Protein AF-A0AAN6UKC9-F1 (afdb_monomer_lite)

Radius of gyration: 18.55 Å; chains: 1; bounding box: 38×41×52 Å

Organism: NCBI:txid1450529

Foldseek 3Di:
DVVVCVVVVPDDDPVQVVQADPPPRDGQDDPPQKDWDWDQPPDVSPDVQRIWIWIAGNVPRDIDIDGDNNDDDDDPVCVPPDDD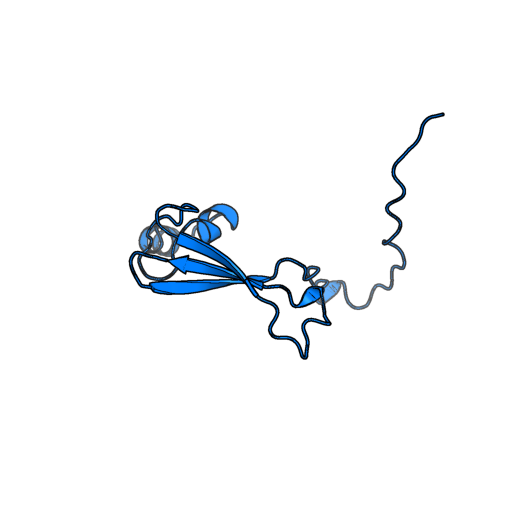DDPDPDDDDDD

Secondary structure (DSSP, 8-state):
-HHHHHHTT----HHHHHHB-TTT--B--BTTTEEEEEE--SGGG--GGG-EEEEEETTT--EEEEESS-PPPPPGGGTTS--------------

Sequence (95 aa):
MRAVSLKTRIRLNPAVKQALCKFCDSPLIEGQSCTSAIENKSKGARKSWADMLVRKCHTCEREKRYPVSAARPKRKTDRGVGDGGGSALKQKQKG

InterPro domains:
  IPR007175 Ribonuclease P subunit, Rpr2/Snm1/Rpp21 [PF04032] (1-61)

pLDDT: mean 82.11, std 17.01, range [35.31, 96.81]

Structure (mmCIF, N/CA/C/O backbone):
data_AF-A0AAN6UKC9-F1
#
_entry.id   AF-A0AAN6UKC9-F1
#
loop_
_atom_site.group_PDB
_atom_site.id
_atom_site.type_symbol
_atom_site.label_atom_id
_atom_site.label_alt_id
_atom_site.label_comp_id
_atom_site.label_asym_id
_atom_site.label_entity_id
_atom_site.label_seq_id
_atom_site.pdbx_PDB_ins_code
_atom_site.Cartn_x
_atom_site.Cartn_y
_atom_site.Cartn_z
_atom_site.occupancy
_atom_site.B_iso_or_equiv
_atom_site.auth_seq_id
_atom_site.auth_comp_id
_atom_site.auth_asym_id
_atom_site.auth_atom_id
_atom_site.pdbx_PDB_model_num
ATOM 1 N N . MET A 1 1 ? -2.543 -10.517 11.101 1.00 79.38 1 MET A N 1
ATOM 2 C CA . MET A 1 1 ? -2.395 -11.364 9.882 1.00 79.38 1 MET A CA 1
ATOM 3 C C . MET A 1 1 ? -0.949 -11.759 9.575 1.00 79.38 1 MET A C 1
ATOM 5 O O . MET A 1 1 ? -0.718 -12.818 8.982 1.00 79.38 1 MET A O 1
ATOM 9 N N . ARG A 1 2 ? 0.043 -10.945 9.963 1.00 85.94 2 ARG A N 1
ATOM 10 C CA . ARG A 1 2 ? 1.456 -11.203 9.650 1.00 85.94 2 ARG A CA 1
ATOM 11 C C . ARG A 1 2 ? 2.007 -12.478 10.297 1.00 85.94 2 ARG A C 1
ATOM 13 O O . ARG A 1 2 ? 2.653 -13.264 9.610 1.00 85.94 2 ARG A O 1
ATOM 20 N N . ALA A 1 3 ? 1.720 -12.696 11.582 1.00 90.81 3 ALA A N 1
ATOM 21 C CA . ALA A 1 3 ? 2.233 -13.840 12.341 1.00 90.81 3 ALA A CA 1
ATOM 22 C C . ALA A 1 3 ? 1.813 -15.188 11.731 1.00 90.81 3 ALA A C 1
ATOM 24 O O . ALA A 1 3 ? 2.661 -16.041 11.482 1.00 90.81 3 ALA A O 1
ATOM 25 N N . VAL A 1 4 ? 0.524 -15.343 11.408 1.00 91.31 4 VAL A N 1
ATOM 26 C CA . VAL A 1 4 ? -0.007 -16.562 10.777 1.00 91.31 4 VAL A CA 1
ATOM 27 C C . VAL A 1 4 ? 0.654 -16.802 9.421 1.00 91.31 4 VAL A C 1
ATOM 29 O O . VAL A 1 4 ? 1.179 -17.883 9.197 1.00 91.31 4 VAL A O 1
ATOM 32 N N . SER A 1 5 ? 0.717 -15.782 8.557 1.00 90.75 5 SER A N 1
ATOM 33 C CA . SER A 1 5 ? 1.306 -15.909 7.212 1.00 90.75 5 SER A CA 1
ATOM 34 C C . SER A 1 5 ? 2.785 -16.309 7.243 1.00 90.75 5 SER A C 1
ATOM 36 O O . SER A 1 5 ? 3.240 -17.074 6.396 1.00 90.75 5 SER A O 1
ATOM 38 N N . LEU A 1 6 ? 3.543 -15.800 8.222 1.00 91.69 6 LEU A N 1
ATOM 39 C CA . LEU A 1 6 ? 4.942 -16.181 8.432 1.00 91.69 6 LEU A CA 1
ATOM 40 C C . LEU A 1 6 ? 5.058 -17.622 8.940 1.00 91.69 6 LEU A C 1
ATOM 42 O O . LEU A 1 6 ? 5.871 -18.381 8.416 1.00 91.69 6 LEU A O 1
ATOM 46 N N . LYS A 1 7 ? 4.222 -18.012 9.912 1.00 96.81 7 LYS A N 1
ATOM 47 C CA . LYS A 1 7 ? 4.231 -19.357 10.505 1.00 96.81 7 LYS A CA 1
ATOM 48 C C . LYS A 1 7 ? 3.857 -20.438 9.490 1.00 96.81 7 LYS A C 1
ATOM 50 O O . LYS A 1 7 ? 4.483 -21.490 9.465 1.00 96.81 7 LYS A O 1
ATOM 55 N N . THR A 1 8 ? 2.885 -20.164 8.625 1.00 96.69 8 THR A N 1
ATOM 56 C CA . THR A 1 8 ? 2.416 -21.104 7.594 1.00 96.69 8 THR A CA 1
ATOM 57 C C . THR A 1 8 ? 3.178 -20.998 6.272 1.00 96.69 8 THR A C 1
ATOM 59 O O . THR A 1 8 ? 2.915 -21.767 5.354 1.00 96.69 8 THR A O 1
ATOM 62 N N . ARG A 1 9 ? 4.127 -20.054 6.150 1.00 94.69 9 ARG A N 1
ATOM 63 C CA . ARG A 1 9 ? 4.884 -19.758 4.917 1.00 94.69 9 ARG A CA 1
ATOM 64 C C . ARG A 1 9 ? 3.997 -19.418 3.704 1.00 94.69 9 ARG A C 1
ATOM 66 O O . ARG A 1 9 ? 4.403 -19.609 2.557 1.00 94.69 9 ARG A O 1
ATOM 73 N N . ILE A 1 10 ? 2.808 -18.857 3.937 1.00 93.62 10 ILE A N 1
ATOM 74 C CA . ILE A 1 10 ? 1.859 -18.492 2.876 1.00 93.62 10 ILE A CA 1
ATOM 75 C C . ILE A 1 10 ? 2.185 -17.104 2.311 1.00 93.62 10 ILE A C 1
ATOM 77 O O . ILE A 1 10 ? 2.294 -16.105 3.029 1.00 93.62 10 ILE A O 1
ATOM 81 N N . ARG A 1 11 ? 2.281 -17.010 0.979 1.00 92.38 11 ARG A N 1
ATOM 82 C CA . ARG A 1 11 ? 2.392 -15.724 0.279 1.00 92.38 11 ARG A CA 1
ATOM 83 C C . ARG A 1 11 ? 1.013 -15.088 0.139 1.00 92.38 11 ARG A C 1
ATOM 85 O O . ARG A 1 11 ? 0.232 -15.472 -0.720 1.00 92.38 11 ARG A O 1
ATOM 92 N N . LEU A 1 12 ? 0.748 -14.057 0.938 1.00 90.75 12 LEU A N 1
ATOM 93 C CA . LEU A 1 12 ? -0.476 -13.266 0.804 1.00 90.75 12 LEU A CA 1
ATOM 94 C C . LEU A 1 12 ? -0.578 -12.580 -0.566 1.00 90.75 12 LEU A C 1
ATOM 96 O O . LEU A 1 12 ? 0.425 -12.077 -1.098 1.00 90.75 12 LEU A O 1
ATOM 100 N N . ASN A 1 13 ? -1.810 -12.481 -1.069 1.00 91.88 13 ASN A N 1
ATOM 101 C CA . ASN A 1 13 ? -2.151 -11.684 -2.244 1.00 91.88 13 ASN A CA 1
ATOM 102 C C . ASN A 1 13 ? -1.684 -10.220 -2.038 1.00 91.88 13 ASN A C 1
ATOM 104 O O . ASN A 1 13 ? -1.897 -9.658 -0.955 1.00 91.88 13 ASN A O 1
ATOM 108 N N . PRO A 1 14 ? -1.009 -9.593 -3.025 1.00 89.19 14 PRO A N 1
ATOM 109 C CA . PRO A 1 14 ? -0.634 -8.182 -2.971 1.00 89.19 14 PRO A CA 1
ATOM 110 C C . PRO A 1 14 ? -1.771 -7.237 -2.569 1.00 89.19 14 PRO A C 1
ATOM 112 O O . PRO A 1 14 ? -1.516 -6.352 -1.759 1.00 89.19 14 PRO A O 1
ATOM 115 N N . ALA A 1 15 ? -3.002 -7.464 -3.039 1.00 90.19 15 ALA A N 1
ATOM 116 C CA . ALA A 1 15 ? -4.161 -6.636 -2.694 1.00 90.19 15 ALA A CA 1
ATOM 117 C C . ALA A 1 15 ? -4.450 -6.656 -1.182 1.00 90.19 15 ALA A C 1
ATOM 119 O O . ALA A 1 15 ? -4.566 -5.611 -0.546 1.00 90.19 15 ALA A O 1
ATOM 120 N N . VAL A 1 16 ? -4.433 -7.845 -0.568 1.00 91.19 16 VAL A N 1
ATOM 121 C CA . VAL A 1 16 ? -4.609 -8.010 0.887 1.00 91.19 16 VAL A CA 1
ATOM 122 C C . VAL A 1 16 ? -3.470 -7.335 1.646 1.00 91.19 16 VAL A C 1
ATOM 124 O O . VAL A 1 16 ? -3.697 -6.596 2.602 1.00 91.19 16 VAL A O 1
ATOM 127 N N . LYS A 1 17 ? -2.224 -7.530 1.194 1.00 89.69 17 LYS A N 1
ATOM 128 C CA . LYS A 1 17 ? -1.076 -6.834 1.787 1.00 89.69 17 LYS A CA 1
ATOM 129 C C . LYS A 1 17 ? -1.219 -5.327 1.675 1.00 89.69 17 LYS A C 1
ATOM 131 O O . LYS A 1 17 ? -0.755 -4.653 2.582 1.00 89.69 17 LYS A O 1
ATOM 136 N N . GLN A 1 18 ? -1.792 -4.793 0.600 1.00 90.81 18 GLN A N 1
ATOM 137 C CA . GLN A 1 18 ? -1.957 -3.354 0.397 1.00 90.81 18 GLN A CA 1
ATOM 138 C C . GLN A 1 18 ? -3.054 -2.747 1.278 1.00 90.81 18 GLN A C 1
ATOM 140 O O . GLN A 1 18 ? -2.888 -1.617 1.747 1.00 90.81 18 GLN A O 1
ATOM 145 N N . ALA A 1 19 ? -4.104 -3.523 1.555 1.00 92.06 19 ALA A N 1
ATOM 146 C CA . ALA A 1 19 ? -5.229 -3.152 2.408 1.00 92.06 19 ALA A CA 1
ATOM 147 C C . ALA A 1 19 ? -4.916 -3.163 3.917 1.00 92.06 19 ALA A C 1
ATOM 149 O O . ALA A 1 19 ? -5.713 -2.662 4.697 1.00 92.06 19 ALA A O 1
ATOM 150 N N . LEU A 1 20 ? -3.765 -3.694 4.346 1.00 93.06 20 LEU A N 1
ATOM 151 C CA . LEU A 1 20 ? -3.370 -3.758 5.759 1.00 93.06 20 LEU A CA 1
ATOM 152 C C . LEU A 1 20 ? -2.163 -2.861 6.070 1.00 93.06 20 LEU A C 1
ATOM 154 O O . LEU A 1 20 ? -1.215 -2.739 5.276 1.00 93.06 20 LEU A O 1
ATOM 158 N N . CYS A 1 21 ? -2.152 -2.271 7.265 1.00 93.31 21 CYS A N 1
ATOM 159 C CA . CYS A 1 21 ? -0.993 -1.561 7.789 1.00 93.31 21 CYS A CA 1
ATOM 160 C C . CYS A 1 21 ? 0.168 -2.537 8.024 1.00 93.31 21 CYS A C 1
ATOM 162 O O . CYS A 1 21 ? 0.002 -3.581 8.642 1.00 93.31 21 CYS A O 1
ATOM 164 N N . LYS A 1 22 ? 1.378 -2.183 7.567 1.00 89.31 22 LYS A N 1
ATOM 165 C CA . LYS A 1 22 ? 2.582 -3.020 7.750 1.00 89.31 22 LYS A CA 1
ATOM 166 C C . LYS A 1 22 ? 3.005 -3.140 9.225 1.00 89.31 22 LYS A C 1
ATOM 168 O O . LYS A 1 22 ? 3.735 -4.068 9.564 1.00 89.31 22 LYS A O 1
ATOM 173 N N . PHE A 1 23 ? 2.610 -2.178 10.059 1.00 91.69 23 PHE A N 1
ATOM 174 C CA . PHE A 1 23 ? 3.120 -2.025 11.422 1.00 91.69 23 PHE A CA 1
ATOM 175 C C . PHE A 1 23 ? 2.163 -2.586 12.471 1.00 91.69 23 PHE A C 1
ATOM 177 O O . PHE A 1 23 ? 2.576 -3.411 13.274 1.00 91.69 23 PHE A O 1
ATOM 184 N N . CYS A 1 24 ? 0.902 -2.154 12.452 1.00 92.31 24 CYS A N 1
ATOM 185 C CA . CYS A 1 24 ? -0.101 -2.544 13.445 1.00 92.31 24 CYS A CA 1
ATOM 186 C C . CYS A 1 24 ? -1.136 -3.550 12.921 1.00 92.31 24 CYS A C 1
ATOM 188 O O . CYS A 1 24 ? -2.090 -3.840 13.629 1.00 92.31 24 CYS A O 1
ATOM 190 N N . ASP A 1 25 ? -0.997 -4.050 11.686 1.00 91.44 25 ASP A N 1
ATOM 191 C CA . ASP A 1 25 ? -1.961 -4.950 11.028 1.00 91.44 25 ASP A CA 1
ATOM 192 C C . ASP A 1 25 ? -3.406 -4.392 10.916 1.00 91.44 25 ASP A C 1
ATOM 194 O O . ASP A 1 25 ? -4.303 -5.115 10.488 1.00 91.44 25 ASP A O 1
ATOM 198 N N . SER A 1 26 ? -3.633 -3.106 11.226 1.00 92.81 26 SER A N 1
ATOM 199 C CA . SER A 1 26 ? -4.938 -2.438 11.105 1.00 92.81 26 SER A CA 1
ATOM 200 C C . SER A 1 26 ? -5.409 -2.378 9.641 1.00 92.81 26 SER A C 1
ATOM 202 O O . SER A 1 26 ? -4.584 -2.091 8.756 1.00 92.81 26 SER A O 1
ATOM 204 N N . PRO A 1 27 ? -6.699 -2.639 9.351 1.00 93.06 27 PRO A N 1
ATOM 205 C CA . PRO A 1 27 ? -7.257 -2.466 8.019 1.00 93.06 27 PRO A CA 1
ATOM 206 C C . PRO A 1 27 ? -7.221 -0.993 7.634 1.00 93.06 27 PRO A C 1
ATOM 208 O O . PRO A 1 27 ? -7.640 -0.120 8.387 1.00 93.06 27 PRO A O 1
ATOM 211 N N . LEU A 1 28 ? -6.705 -0.719 6.445 1.00 93.44 28 LEU A N 1
ATOM 212 C CA . LEU A 1 28 ? -6.622 0.611 5.872 1.00 93.44 28 LEU A CA 1
ATOM 213 C C . LEU A 1 28 ? -7.817 0.785 4.929 1.00 93.44 28 LEU A C 1
ATOM 215 O O . LEU A 1 28 ? -7.785 0.313 3.787 1.00 93.44 28 LEU A O 1
ATOM 219 N N . ILE A 1 29 ? -8.848 1.466 5.414 1.00 93.06 29 ILE A N 1
ATOM 220 C CA . ILE A 1 29 ? -10.076 1.813 4.699 1.00 93.06 29 ILE A CA 1
ATOM 221 C C . ILE A 1 29 ? -10.005 3.310 4.397 1.00 93.06 29 ILE A C 1
ATOM 223 O O . ILE A 1 29 ? -9.801 4.116 5.309 1.00 93.06 29 ILE A O 1
ATOM 227 N N . GLU A 1 30 ? -10.116 3.666 3.118 1.00 91.00 30 GLU A N 1
ATOM 228 C CA . GLU A 1 30 ? -10.078 5.061 2.665 1.00 91.00 30 GLU A CA 1
ATOM 229 C C . GLU A 1 30 ? -11.168 5.888 3.357 1.00 91.00 30 GLU A C 1
ATOM 231 O O . GLU A 1 30 ? -12.318 5.461 3.439 1.00 91.00 30 GLU A O 1
ATOM 236 N N . GLY A 1 31 ? -10.796 7.054 3.887 1.00 88.31 31 GLY A N 1
ATOM 237 C CA . GLY A 1 31 ? -11.719 7.978 4.554 1.00 88.31 31 GLY A CA 1
ATOM 238 C C . GLY A 1 31 ? -12.096 7.608 5.993 1.00 88.31 31 GLY A C 1
ATOM 239 O O . GLY A 1 31 ? -12.640 8.449 6.699 1.00 88.31 31 GLY A O 1
ATOM 240 N N . GLN A 1 32 ? -11.776 6.398 6.464 1.00 91.62 32 GLN A N 1
ATOM 241 C CA . GLN A 1 32 ? -12.038 5.977 7.846 1.00 91.62 32 GLN A CA 1
ATOM 242 C C . GLN A 1 32 ? -10.736 5.827 8.640 1.00 91.62 32 GLN A C 1
ATOM 244 O O . GLN A 1 32 ? -10.393 6.651 9.487 1.00 91.62 32 GLN A O 1
ATOM 249 N N . SER A 1 33 ? -9.970 4.778 8.348 1.00 93.75 33 SER A N 1
ATOM 250 C CA . SER A 1 33 ? -8.758 4.420 9.094 1.00 93.75 33 SER A CA 1
ATOM 251 C C . SER A 1 33 ? -7.466 4.809 8.373 1.00 93.75 33 SER A C 1
ATOM 253 O O . SER A 1 33 ? -6.364 4.580 8.889 1.00 93.75 33 SER A O 1
ATOM 255 N N . CYS A 1 34 ? -7.579 5.368 7.168 1.00 94.94 34 CYS A N 1
ATOM 256 C CA . CYS A 1 34 ? -6.448 5.773 6.355 1.00 94.94 34 CYS A CA 1
ATOM 257 C C . CYS A 1 34 ? -6.800 6.929 5.415 1.00 94.94 34 CYS A C 1
ATOM 259 O O . CYS A 1 34 ? -7.905 6.983 4.875 1.00 94.94 34 CYS A O 1
ATOM 261 N N . THR A 1 35 ? -5.817 7.796 5.172 1.00 95.00 35 THR A N 1
ATOM 262 C CA . THR A 1 35 ? -5.841 8.796 4.099 1.00 95.00 35 THR A CA 1
ATOM 263 C C . THR A 1 35 ? -4.842 8.400 3.018 1.00 95.00 35 THR A C 1
ATOM 265 O O . THR A 1 35 ? -3.697 8.059 3.341 1.00 95.00 35 THR A O 1
ATOM 268 N N . SER A 1 36 ? -5.249 8.456 1.749 1.00 93.50 36 SER A N 1
ATOM 269 C CA . SER A 1 36 ? -4.362 8.258 0.604 1.00 93.50 36 SER A CA 1
ATOM 270 C C . SER A 1 36 ? -4.134 9.543 -0.190 1.00 93.50 36 SER A C 1
ATOM 272 O O . SER A 1 36 ? -5.033 10.363 -0.353 1.00 93.50 36 SER A O 1
ATOM 274 N N . ALA A 1 37 ? -2.907 9.723 -0.675 1.00 93.38 37 ALA A N 1
ATOM 275 C CA . ALA A 1 37 ? -2.522 10.822 -1.553 1.00 93.38 37 ALA A CA 1
ATOM 276 C C . ALA A 1 37 ? -1.482 10.347 -2.573 1.00 93.38 37 ALA A C 1
ATOM 278 O O . ALA A 1 37 ? -0.706 9.427 -2.301 1.00 93.38 37 ALA A O 1
ATOM 279 N N . ILE A 1 38 ? -1.450 10.978 -3.747 1.00 91.94 38 ILE A N 1
ATOM 280 C CA . ILE A 1 38 ? -0.387 10.760 -4.732 1.00 91.94 38 ILE A CA 1
ATOM 281 C C . ILE A 1 38 ? 0.691 11.824 -4.519 1.00 91.94 38 ILE A C 1
ATOM 283 O O . ILE A 1 38 ? 0.432 13.017 -4.640 1.00 91.94 38 ILE A O 1
ATOM 287 N N . GLU A 1 39 ? 1.909 11.381 -4.216 1.00 91.31 39 GLU A N 1
ATOM 288 C CA . GLU A 1 39 ? 3.089 12.232 -4.085 1.00 91.31 39 GLU A CA 1
ATOM 289 C C . GLU A 1 39 ? 4.086 11.941 -5.212 1.00 91.31 39 GLU A C 1
ATOM 291 O O . GLU A 1 39 ? 4.486 10.793 -5.421 1.00 91.31 39 GLU A O 1
ATOM 296 N N . ASN A 1 40 ? 4.573 12.991 -5.879 1.00 91.06 40 ASN A N 1
ATOM 297 C CA . ASN A 1 40 ? 5.688 12.907 -6.822 1.00 91.06 40 ASN A CA 1
ATOM 298 C C . ASN A 1 40 ? 6.849 13.793 -6.348 1.00 91.06 40 ASN A C 1
ATOM 300 O O . ASN A 1 40 ? 6.858 15.005 -6.549 1.00 91.06 40 ASN A O 1
ATOM 304 N N . LYS A 1 41 ? 7.858 13.173 -5.725 1.00 86.50 41 LYS A N 1
ATOM 305 C CA . LYS A 1 41 ? 9.047 13.865 -5.183 1.00 86.50 41 LYS A CA 1
ATOM 306 C C . LYS A 1 41 ? 10.152 14.097 -6.218 1.00 86.50 41 LYS A C 1
ATOM 308 O O . LYS A 1 41 ? 11.276 14.440 -5.856 1.00 86.50 41 LYS A O 1
ATOM 313 N N . SER A 1 42 ? 9.882 13.874 -7.505 1.00 86.06 42 SER A N 1
ATOM 314 C CA . SER A 1 42 ? 10.849 14.205 -8.553 1.00 86.06 42 SER A CA 1
ATOM 315 C C . SER A 1 42 ? 11.001 15.723 -8.697 1.00 86.06 42 SER A C 1
ATOM 317 O O . SER A 1 42 ? 10.119 16.486 -8.306 1.00 86.06 42 SER A O 1
ATOM 319 N N . LYS A 1 43 ? 12.133 16.178 -9.256 1.00 81.88 43 LYS A N 1
ATOM 320 C CA . LYS A 1 43 ? 12.437 17.608 -9.446 1.00 81.88 43 LYS A CA 1
ATOM 321 C C . LYS A 1 43 ? 11.340 18.294 -10.283 1.00 81.88 43 LYS A C 1
ATOM 323 O O . LYS A 1 43 ? 11.377 18.245 -11.512 1.00 81.88 43 LYS A O 1
ATOM 328 N N . GLY A 1 44 ? 10.378 18.927 -9.611 1.00 79.31 44 GLY A N 1
ATOM 329 C CA . GLY A 1 44 ? 9.221 19.591 -10.219 1.00 79.31 44 GLY A CA 1
ATOM 330 C C . GLY A 1 44 ? 8.159 18.646 -10.793 1.00 79.31 44 GLY A C 1
ATOM 331 O O . GLY A 1 44 ? 7.554 19.003 -11.794 1.00 79.31 44 GLY A O 1
ATOM 332 N N . ALA A 1 45 ? 7.992 17.435 -10.241 1.00 78.38 45 ALA A N 1
ATOM 333 C CA . ALA A 1 45 ? 6.981 16.452 -10.670 1.00 78.38 45 ALA A CA 1
ATOM 334 C C . ALA A 1 45 ? 7.024 16.060 -12.168 1.00 78.38 45 ALA A C 1
ATOM 336 O O . ALA A 1 45 ? 6.063 15.537 -12.722 1.00 78.38 45 ALA A O 1
ATOM 337 N N . ARG A 1 46 ? 8.162 16.272 -12.843 1.00 82.38 46 ARG A N 1
ATOM 338 C CA . ARG A 1 46 ? 8.286 16.099 -14.304 1.00 82.38 46 ARG A CA 1
ATOM 339 C C . ARG A 1 46 ? 8.331 14.642 -14.764 1.00 82.38 46 ARG A C 1
ATOM 341 O O . ARG A 1 46 ? 8.237 14.368 -15.954 1.00 82.38 46 ARG A O 1
ATOM 348 N N . LYS A 1 47 ? 8.554 13.704 -13.843 1.00 85.12 47 LYS A N 1
ATOM 349 C CA . LYS A 1 47 ? 8.650 12.271 -14.140 1.00 85.12 47 LYS A CA 1
ATOM 350 C C . LYS A 1 47 ? 7.359 11.597 -13.701 1.00 85.12 47 LYS A C 1
ATOM 352 O O . LYS A 1 47 ? 7.243 11.251 -12.530 1.00 85.12 47 LYS A O 1
ATOM 357 N N . SER A 1 48 ? 6.419 11.388 -14.619 1.00 80.56 48 SER A N 1
ATOM 358 C CA . SER A 1 48 ? 5.137 10.726 -14.323 1.00 80.56 48 SER A CA 1
ATOM 359 C C . SER A 1 48 ? 5.326 9.326 -13.727 1.00 80.56 48 SER A C 1
ATOM 361 O O . SER A 1 48 ? 4.661 8.949 -12.777 1.00 80.56 48 SER A O 1
ATOM 363 N N . TRP A 1 49 ? 6.333 8.567 -14.166 1.00 84.06 49 TRP A N 1
ATOM 364 C CA . TRP A 1 49 ? 6.646 7.251 -13.586 1.00 84.06 49 TRP A CA 1
ATOM 365 C C . TRP A 1 49 ? 7.133 7.290 -12.123 1.00 84.06 49 TRP A C 1
ATOM 367 O O . TRP A 1 49 ? 7.329 6.233 -11.522 1.00 84.06 49 TRP A O 1
ATOM 377 N N . ALA A 1 50 ? 7.376 8.478 -11.556 1.00 87.81 50 ALA A N 1
ATOM 378 C CA . ALA A 1 50 ? 7.788 8.667 -10.166 1.00 87.81 50 ALA A CA 1
ATOM 379 C C . ALA A 1 50 ? 6.609 8.922 -9.206 1.00 87.81 50 ALA A C 1
ATOM 381 O O . ALA A 1 50 ? 6.846 9.180 -8.024 1.00 87.81 50 ALA A O 1
ATOM 382 N N . ASP A 1 51 ? 5.366 8.837 -9.688 1.00 90.31 51 ASP A N 1
ATOM 383 C CA . ASP A 1 51 ? 4.173 8.955 -8.851 1.00 90.31 51 ASP A CA 1
ATOM 384 C C . ASP A 1 51 ? 4.107 7.817 -7.821 1.00 90.31 51 ASP A C 1
ATOM 386 O O . ASP A 1 51 ? 4.137 6.626 -8.167 1.00 90.31 51 ASP A O 1
ATOM 390 N N . MET A 1 52 ? 3.984 8.183 -6.543 1.00 91.38 52 MET A N 1
ATOM 391 C CA . MET A 1 52 ? 3.813 7.250 -5.434 1.00 91.38 52 MET A CA 1
ATOM 392 C C . MET A 1 52 ? 2.499 7.491 -4.697 1.00 91.38 52 MET A C 1
ATOM 394 O O . MET A 1 52 ? 2.254 8.574 -4.182 1.00 91.38 52 MET A O 1
ATOM 398 N N . LEU A 1 53 ? 1.692 6.443 -4.564 1.00 92.44 53 LEU A N 1
ATOM 399 C CA . LEU A 1 53 ? 0.549 6.401 -3.665 1.00 92.44 53 LEU A CA 1
ATOM 400 C C . LEU A 1 53 ? 1.058 6.254 -2.233 1.00 92.44 53 LEU A C 1
ATOM 402 O O . LEU A 1 53 ? 1.623 5.217 -1.869 1.00 92.44 53 LEU A O 1
ATOM 406 N N . VAL A 1 54 ? 0.843 7.280 -1.424 1.00 93.81 54 VAL A N 1
ATOM 407 C CA . VAL A 1 54 ? 1.153 7.310 0.002 1.00 93.81 54 VAL A CA 1
ATOM 408 C C . VAL A 1 54 ? -0.141 7.123 0.782 1.00 93.81 54 VAL A C 1
ATOM 410 O O . VAL A 1 54 ? -1.078 7.895 0.637 1.00 93.81 54 VAL A O 1
ATOM 413 N N . ARG A 1 55 ? -0.194 6.078 1.609 1.00 94.00 55 ARG A N 1
ATOM 414 C CA . ARG A 1 55 ? -1.303 5.777 2.522 1.00 94.00 55 ARG A CA 1
ATOM 415 C C . ARG A 1 55 ? -0.852 5.992 3.960 1.00 94.00 55 ARG A C 1
ATOM 417 O O . ARG A 1 55 ? 0.029 5.263 4.426 1.00 94.00 55 ARG A O 1
ATOM 424 N N . LYS A 1 56 ? -1.440 6.963 4.659 1.00 95.50 56 LYS A N 1
ATOM 425 C CA . LYS A 1 56 ? -1.172 7.251 6.075 1.00 95.50 56 LYS A CA 1
ATOM 426 C C . LYS A 1 56 ? -2.196 6.541 6.953 1.00 95.50 56 LYS A C 1
ATOM 428 O O . LYS A 1 56 ? -3.392 6.783 6.827 1.00 95.50 56 LYS A O 1
ATOM 433 N N . CYS A 1 57 ? -1.734 5.655 7.830 1.00 95.94 57 CYS A N 1
ATOM 434 C CA . CYS A 1 57 ? -2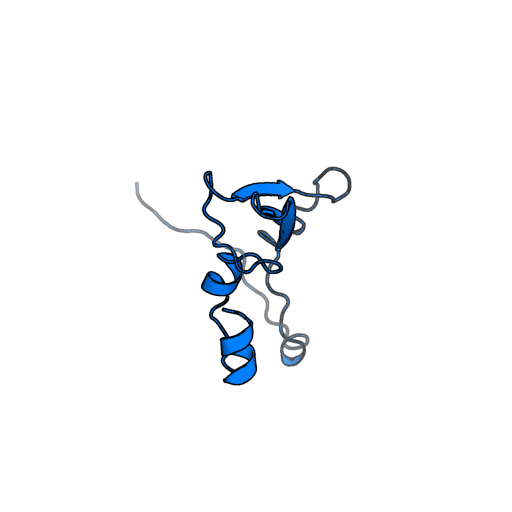.591 4.964 8.792 1.00 95.94 57 CYS A CA 1
ATOM 435 C C . CYS A 1 57 ? -2.983 5.917 9.925 1.00 95.94 57 CYS A C 1
ATOM 437 O O . CYS A 1 57 ? -2.101 6.525 10.517 1.00 95.94 57 CYS A O 1
ATOM 439 N N . HIS A 1 58 ? -4.264 6.012 10.274 1.00 95.50 58 HIS A N 1
ATOM 440 C CA . HIS A 1 58 ? -4.712 6.858 11.390 1.00 95.50 58 HIS A CA 1
ATOM 441 C C . HIS A 1 58 ? -4.453 6.211 12.758 1.00 95.50 58 HIS A C 1
ATOM 443 O O . HIS A 1 58 ? -4.316 6.909 13.749 1.00 95.50 58 HIS A O 1
ATOM 449 N N . THR A 1 59 ? -4.329 4.880 12.821 1.00 94.19 59 THR A N 1
ATOM 450 C CA . THR A 1 59 ? -4.097 4.161 14.086 1.00 94.19 59 THR A CA 1
ATOM 451 C C . THR A 1 59 ? -2.666 4.306 14.607 1.00 94.19 59 THR A C 1
ATOM 453 O O . THR A 1 59 ? -2.455 4.378 15.809 1.00 94.19 59 THR A O 1
ATOM 456 N N . CYS A 1 60 ? -1.663 4.275 13.724 1.00 94.81 60 CYS A N 1
ATOM 457 C CA . CYS A 1 60 ? -0.249 4.324 14.124 1.00 94.81 60 CYS A CA 1
ATOM 458 C C . CYS A 1 60 ? 0.554 5.413 13.406 1.00 94.81 60 CYS A C 1
ATOM 460 O O . CYS A 1 60 ? 1.783 5.370 13.437 1.00 94.81 60 CYS A O 1
ATOM 462 N N . GLU A 1 61 ? -0.129 6.287 12.662 1.00 94.00 61 GLU A N 1
ATOM 463 C CA . GLU A 1 61 ? 0.393 7.483 11.976 1.00 94.00 61 GLU A CA 1
ATOM 464 C C . GLU A 1 61 ? 1.501 7.257 10.941 1.00 94.00 61 GLU A C 1
ATOM 466 O O . GLU A 1 61 ? 2.023 8.199 10.348 1.00 94.00 61 GLU A O 1
ATOM 471 N N . ARG A 1 62 ? 1.835 5.997 10.662 1.00 94.88 62 ARG A N 1
ATOM 472 C CA . ARG A 1 62 ? 2.874 5.624 9.707 1.00 94.88 62 ARG A CA 1
ATOM 473 C C . ARG A 1 62 ? 2.345 5.558 8.285 1.00 94.88 62 ARG A C 1
ATOM 475 O O . ARG A 1 62 ? 1.204 5.171 8.024 1.00 94.88 62 ARG A O 1
ATOM 482 N N . GLU A 1 63 ? 3.242 5.871 7.362 1.00 93.81 63 GLU A N 1
ATOM 483 C CA . GLU A 1 63 ? 2.973 5.893 5.933 1.00 93.81 63 GLU A CA 1
ATOM 484 C C . GLU A 1 63 ? 3.429 4.615 5.237 1.00 93.81 63 GLU A C 1
ATOM 486 O O . GLU A 1 63 ? 4.468 4.021 5.546 1.00 93.81 63 GLU A O 1
ATOM 491 N N . LYS A 1 64 ? 2.669 4.227 4.218 1.00 91.69 64 LYS A N 1
ATOM 492 C CA . LYS A 1 64 ? 2.996 3.135 3.311 1.00 91.69 64 LYS A CA 1
ATOM 493 C C . LYS A 1 64 ? 2.941 3.636 1.880 1.00 91.69 64 LYS A C 1
ATOM 495 O O . LYS A 1 64 ? 1.986 4.303 1.504 1.0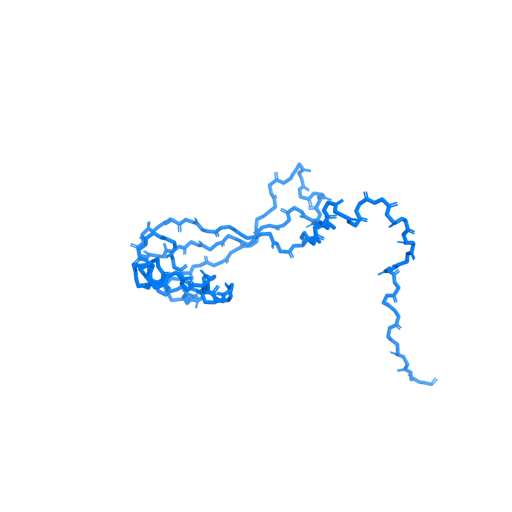0 91.69 64 LYS A O 1
ATOM 500 N N . ARG A 1 65 ? 3.975 3.330 1.099 1.00 91.75 65 ARG A N 1
ATOM 501 C CA . ARG A 1 65 ? 4.193 3.928 -0.222 1.00 91.75 65 ARG A CA 1
ATOM 502 C C . ARG A 1 65 ? 4.204 2.862 -1.309 1.00 91.75 65 ARG A C 1
ATOM 504 O O . ARG A 1 65 ? 4.849 1.826 -1.130 1.00 91.75 65 ARG A O 1
ATOM 511 N N . TYR A 1 66 ? 3.518 3.125 -2.417 1.00 89.06 66 TYR A N 1
ATOM 512 C CA . TYR A 1 66 ? 3.469 2.243 -3.583 1.00 89.06 66 TYR A CA 1
ATOM 513 C C . TYR A 1 66 ? 3.652 3.049 -4.867 1.00 89.06 66 TYR A C 1
ATOM 515 O O . TYR A 1 66 ? 2.989 4.069 -5.020 1.00 89.06 66 TYR A O 1
ATOM 523 N N . PRO A 1 67 ? 4.500 2.611 -5.808 1.00 89.31 67 PRO A N 1
ATOM 524 C CA . PRO A 1 67 ? 4.566 3.251 -7.115 1.00 89.31 67 PRO A CA 1
ATOM 525 C C . PRO A 1 67 ? 3.255 3.020 -7.885 1.00 89.31 67 PRO A C 1
ATOM 527 O O . PRO A 1 67 ? 2.766 1.890 -7.919 1.00 8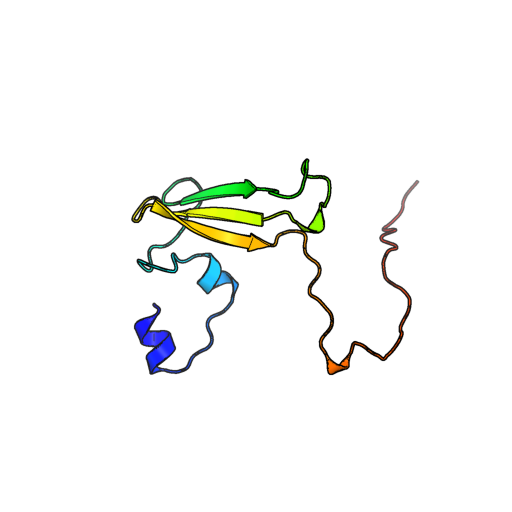9.31 67 PRO A O 1
ATOM 530 N N . VAL A 1 68 ? 2.703 4.075 -8.494 1.00 87.25 68 VAL A N 1
ATOM 531 C CA . VAL A 1 68 ? 1.442 4.019 -9.269 1.00 87.25 68 VAL A CA 1
ATOM 532 C C . VAL A 1 68 ? 1.728 3.895 -10.761 1.00 87.25 68 VAL A C 1
ATOM 534 O O . VAL A 1 68 ? 1.231 2.987 -11.419 1.00 87.25 68 VAL A O 1
ATOM 537 N N . SER A 1 69 ? 2.587 4.774 -11.274 1.00 78.25 69 SER A N 1
ATOM 538 C CA . SER A 1 69 ? 2.844 4.928 -12.712 1.00 78.25 69 SER A CA 1
ATOM 539 C C . SER A 1 69 ? 4.115 4.214 -13.190 1.00 78.25 69 SER A C 1
ATOM 541 O O . SER A 1 69 ? 4.506 4.337 -14.351 1.00 78.25 69 SER A O 1
ATOM 543 N N . ALA A 1 70 ? 4.811 3.482 -12.315 1.00 76.06 70 ALA A N 1
ATOM 544 C CA . ALA A 1 70 ? 6.037 2.790 -12.695 1.00 76.06 70 ALA A CA 1
ATOM 545 C C . ALA A 1 70 ? 5.712 1.471 -13.410 1.00 76.06 70 ALA A C 1
ATOM 547 O O . ALA A 1 70 ? 5.218 0.521 -12.796 1.00 76.06 70 ALA A O 1
ATOM 548 N N . ALA A 1 71 ? 6.051 1.385 -14.698 1.00 77.94 71 ALA A N 1
ATOM 549 C CA . ALA A 1 71 ? 6.018 0.120 -15.419 1.00 77.94 71 ALA A CA 1
ATOM 550 C C . ALA A 1 71 ? 6.909 -0.908 -14.707 1.00 77.94 71 ALA A C 1
ATOM 552 O O . ALA A 1 71 ? 8.030 -0.605 -14.283 1.00 77.94 71 ALA A O 1
ATOM 553 N N . ARG A 1 72 ? 6.414 -2.143 -14.571 1.00 78.81 72 ARG A N 1
ATOM 554 C CA . ARG A 1 72 ? 7.189 -3.219 -13.952 1.00 78.81 72 ARG A CA 1
ATOM 555 C C . ARG A 1 72 ? 8.434 -3.468 -14.812 1.00 78.81 72 ARG A C 1
ATOM 557 O O . ARG A 1 72 ? 8.282 -3.846 -15.973 1.00 78.81 72 ARG A O 1
ATOM 564 N N . PRO A 1 73 ? 9.656 -3.291 -14.278 1.00 78.81 73 PRO A N 1
ATOM 565 C CA . PRO A 1 73 ? 10.853 -3.524 -15.066 1.00 78.81 73 PRO A CA 1
ATOM 566 C C . PRO A 1 73 ? 10.908 -4.990 -15.498 1.00 78.81 73 PRO A C 1
ATOM 568 O O . PRO A 1 73 ? 10.593 -5.895 -14.713 1.00 78.81 73 PRO A O 1
ATOM 571 N N . LYS A 1 74 ? 11.339 -5.216 -16.743 1.00 84.44 74 LYS A N 1
ATOM 572 C CA . LYS A 1 74 ? 11.534 -6.552 -17.314 1.00 84.44 74 LYS A CA 1
ATOM 573 C C . LYS A 1 74 ? 12.403 -7.417 -16.393 1.00 84.44 74 LYS A C 1
ATOM 575 O O . LYS A 1 74 ? 13.309 -6.923 -15.700 1.00 84.44 74 LYS A O 1
ATOM 580 N N . ARG A 1 75 ? 12.119 -8.723 -16.348 1.00 84.00 75 ARG A N 1
ATOM 581 C CA . ARG A 1 75 ? 12.922 -9.686 -15.570 1.00 84.00 75 ARG A CA 1
ATOM 582 C C . ARG A 1 75 ? 14.348 -9.689 -16.117 1.00 84.00 75 ARG A C 1
ATOM 584 O O . ARG A 1 75 ? 14.534 -9.464 -17.301 1.00 84.00 75 ARG A O 1
ATOM 591 N N . LYS A 1 76 ? 15.359 -9.941 -15.278 1.00 78.88 76 LYS A N 1
ATOM 592 C CA . LYS A 1 76 ? 16.772 -9.943 -15.717 1.00 78.88 76 LYS A CA 1
ATOM 593 C C . LYS A 1 76 ? 17.002 -10.866 -16.926 1.00 78.88 76 LYS A C 1
ATOM 595 O O . LYS A 1 76 ? 17.761 -10.508 -17.808 1.00 78.88 76 LYS A O 1
ATOM 600 N N . THR A 1 77 ? 16.288 -11.989 -16.978 1.00 86.69 77 THR A N 1
ATOM 601 C CA . THR A 1 77 ? 16.305 -12.966 -18.080 1.00 86.69 77 THR A CA 1
ATOM 602 C C . THR A 1 77 ? 15.705 -12.449 -19.391 1.00 86.69 77 THR A C 1
ATOM 604 O O . THR A 1 77 ? 16.003 -12.994 -20.439 1.00 86.69 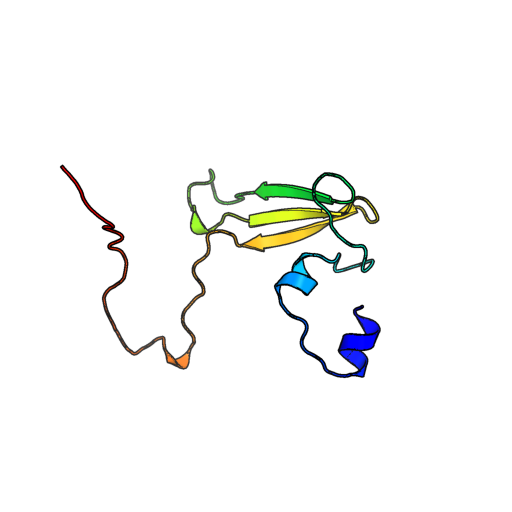77 THR A O 1
ATOM 607 N N . ASP A 1 78 ? 14.865 -11.415 -19.332 1.00 80.62 78 ASP A N 1
ATOM 608 C CA . ASP A 1 78 ? 14.189 -10.787 -20.479 1.00 80.62 78 ASP A CA 1
ATOM 609 C C . ASP A 1 78 ? 14.939 -9.532 -20.975 1.00 80.62 78 ASP A C 1
ATOM 611 O O . ASP A 1 78 ? 14.683 -9.006 -22.053 1.00 80.62 78 ASP A O 1
ATOM 615 N N . ARG A 1 79 ? 15.906 -9.034 -20.189 1.00 74.06 79 ARG A N 1
ATOM 616 C CA . ARG A 1 79 ? 16.751 -7.881 -20.533 1.00 74.06 79 ARG A CA 1
ATOM 617 C C . ARG A 1 79 ? 17.879 -8.339 -21.461 1.00 74.06 79 ARG A C 1
ATOM 619 O O . ARG A 1 79 ? 18.999 -8.547 -21.013 1.00 74.06 79 ARG A O 1
ATOM 626 N N . GLY A 1 80 ? 17.564 -8.548 -22.732 1.00 65.06 80 GLY A N 1
ATOM 627 C CA . GLY A 1 80 ? 18.526 -8.993 -23.748 1.00 65.06 80 GLY A CA 1
ATOM 628 C C . GLY A 1 80 ? 17.860 -9.577 -24.991 1.00 65.06 80 GLY A C 1
ATOM 629 O O . GLY A 1 80 ? 18.438 -9.527 -26.070 1.00 65.06 80 GLY A O 1
ATOM 630 N N . VAL A 1 81 ? 16.615 -10.042 -24.862 1.00 61.69 81 VAL A N 1
ATOM 631 C CA . VAL A 1 81 ? 15.753 -10.335 -26.008 1.00 61.69 81 VAL A CA 1
ATOM 632 C C . VAL A 1 81 ? 15.106 -9.013 -26.404 1.00 61.69 81 VAL A C 1
ATOM 634 O O . VAL A 1 81 ? 14.146 -8.550 -25.784 1.00 61.69 81 VAL A O 1
ATOM 637 N N . GLY A 1 82 ? 15.738 -8.325 -27.352 1.00 60.50 82 GLY A N 1
ATOM 638 C CA . GLY A 1 82 ? 15.143 -7.162 -27.987 1.00 60.50 82 GLY A CA 1
ATOM 639 C C . GLY A 1 82 ? 13.841 -7.591 -28.647 1.00 60.50 82 GLY A C 1
ATOM 640 O O . GLY A 1 82 ? 13.866 -8.368 -29.589 1.00 60.50 82 GLY A O 1
ATOM 641 N N . ASP A 1 83 ? 12.724 -7.090 -28.141 1.00 46.78 83 ASP A N 1
ATOM 642 C CA . ASP A 1 83 ? 11.463 -7.119 -28.863 1.00 46.78 83 ASP A CA 1
ATOM 643 C C . ASP A 1 83 ? 10.878 -5.715 -28.783 1.00 46.78 83 ASP A C 1
ATOM 645 O O . ASP A 1 83 ? 10.602 -5.180 -27.699 1.00 46.78 83 ASP A O 1
ATOM 649 N N . GLY A 1 84 ? 10.857 -5.073 -29.947 1.00 51.72 84 GLY A N 1
ATOM 650 C CA . GLY A 1 84 ? 10.209 -3.798 -30.158 1.00 51.72 84 GLY A CA 1
ATOM 651 C C . GLY A 1 84 ? 8.696 -3.966 -30.138 1.00 51.72 84 GLY A C 1
ATOM 652 O O . GLY A 1 84 ? 8.160 -4.940 -30.647 1.00 51.72 84 GLY A O 1
ATOM 653 N N . GLY A 1 85 ? 8.009 -2.955 -29.612 1.00 40.31 85 GLY A N 1
ATOM 654 C CA . GLY A 1 85 ? 6.573 -2.778 -29.813 1.00 40.31 85 GLY A CA 1
ATOM 655 C C . GLY A 1 85 ? 5.772 -2.772 -28.518 1.00 40.31 85 GLY A C 1
ATOM 656 O O . GLY A 1 85 ? 5.860 -3.686 -27.704 1.00 40.31 85 GLY A O 1
ATOM 657 N N . GLY A 1 86 ? 4.958 -1.726 -28.330 1.00 35.31 86 GLY A N 1
ATOM 658 C CA . GLY A 1 86 ? 3.957 -1.764 -27.269 1.00 35.31 86 GLY A CA 1
ATOM 659 C C . GLY A 1 86 ? 3.275 -0.479 -26.808 1.00 35.31 86 GLY A C 1
ATOM 660 O O . GLY A 1 86 ? 2.538 -0.569 -25.837 1.00 35.31 86 GLY A O 1
ATOM 661 N N . SER A 1 87 ? 3.453 0.683 -27.447 1.00 37.78 87 SER A N 1
ATOM 662 C CA . SER A 1 87 ? 2.605 1.859 -27.171 1.00 37.78 87 SER A CA 1
ATOM 663 C C . SER A 1 87 ? 1.867 2.296 -28.431 1.00 37.78 87 SER A C 1
ATOM 665 O O . SER A 1 87 ? 2.254 3.247 -29.098 1.00 37.78 87 SER A O 1
ATOM 667 N N . ALA A 1 88 ? 0.785 1.591 -28.750 1.00 42.00 88 ALA A N 1
ATOM 668 C CA . ALA A 1 88 ? -0.272 2.093 -29.619 1.00 42.00 88 ALA A CA 1
ATOM 669 C C . ALA A 1 88 ? -1.621 1.617 -29.070 1.00 42.00 88 ALA A C 1
ATOM 671 O O . ALA A 1 88 ? -2.225 0.666 -29.562 1.00 42.00 88 ALA A O 1
ATOM 672 N N . LEU A 1 89 ? -2.099 2.289 -28.020 1.00 44.75 89 LEU A N 1
ATOM 673 C CA . LEU A 1 89 ? -3.517 2.262 -27.684 1.00 44.75 89 LEU A CA 1
ATOM 674 C C . LEU A 1 89 ? -4.244 3.109 -28.747 1.00 44.75 89 LEU A C 1
ATOM 676 O O . LEU A 1 89 ? -4.389 4.3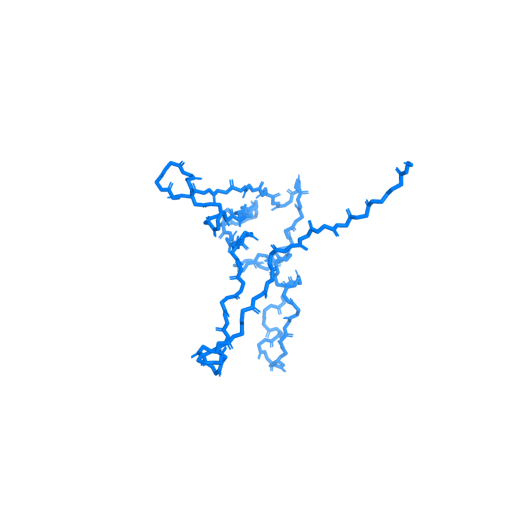18 -28.606 1.00 44.75 89 LEU A O 1
ATOM 680 N N . LYS A 1 90 ? -4.672 2.482 -29.844 1.00 39.12 90 LYS A N 1
ATOM 681 C CA . LYS A 1 90 ? -5.800 2.968 -30.652 1.00 39.12 90 LYS A CA 1
ATOM 682 C C . LYS A 1 90 ? -6.921 1.946 -30.494 1.00 39.12 90 LYS A C 1
ATOM 684 O O . LYS A 1 90 ? -6.955 0.942 -31.195 1.00 39.12 90 LYS A O 1
ATOM 689 N N . GLN A 1 91 ? -7.821 2.192 -29.544 1.00 49.88 91 GLN A N 1
ATOM 690 C CA . GLN A 1 91 ? -9.163 1.602 -29.540 1.00 49.88 91 GLN A CA 1
ATOM 691 C C . GLN A 1 91 ? -10.105 2.631 -30.186 1.00 49.88 91 GLN A C 1
ATOM 693 O O . GLN A 1 91 ? -10.155 3.768 -29.738 1.00 49.88 91 GLN A O 1
ATOM 698 N N . LYS A 1 92 ? -10.610 2.305 -31.388 1.00 42.53 92 LYS A N 1
ATOM 699 C CA . LYS A 1 92 ? -12.031 2.026 -31.716 1.00 42.53 92 LYS A CA 1
ATOM 700 C C . LYS A 1 92 ? -12.920 3.288 -31.732 1.00 42.53 92 LYS A C 1
ATOM 702 O O . LYS A 1 92 ? -13.073 3.922 -30.707 1.00 42.53 92 LYS A O 1
ATOM 707 N N . GLN A 1 93 ? -13.374 3.781 -32.894 1.00 51.81 93 GLN A N 1
ATOM 708 C CA . GLN A 1 93 ? -14.427 3.292 -33.825 1.00 51.81 93 GLN A CA 1
ATOM 709 C C . GLN A 1 93 ? -15.772 4.021 -33.609 1.00 51.81 93 GLN A C 1
ATOM 711 O O . GLN A 1 93 ? -16.276 4.005 -32.491 1.00 51.81 93 GLN A O 1
ATOM 716 N N . LYS A 1 94 ? -16.364 4.470 -34.734 1.00 43.69 94 LYS A N 1
ATOM 717 C CA . LYS A 1 94 ? -17.798 4.633 -35.091 1.00 43.69 94 LYS A CA 1
ATOM 718 C C . LYS A 1 94 ? -18.224 6.058 -35.477 1.00 43.69 94 LYS A C 1
ATOM 720 O O . LYS A 1 94 ? -18.119 6.978 -34.674 1.00 43.69 94 LYS A O 1
ATOM 725 N N . GLY A 1 95 ? -18.739 6.158 -36.705 1.00 38.53 95 GLY A N 1
ATOM 726 C CA . GLY A 1 95 ? -19.284 7.324 -37.397 1.00 38.53 95 GLY A CA 1
ATOM 727 C C . GLY A 1 95 ? -19.191 7.070 -38.888 1.00 38.53 95 GLY A C 1
ATOM 728 O O . GLY A 1 95 ? -18.295 7.684 -39.498 1.00 38.53 95 GLY A O 1
#